Protein 5AOZ (pdb70)

Organism: Ruminococcus flavefaciens (NCBI:txid1265)

Sequence (138 aa):
PVANNADVVFDFQNYTAKAGDEVTVDVLVDSKNNKPISADVKFKKVDSPLTIEEIDKESLAFNNTTTVTNAILGANFKSLDDKGEPLVPKKDGAAVFTLYVNVPANTPDGTYYVGFNGKNEVHKSSNDGSQQFTVASSKNGAITVGT

Structure (mmCIF, N/CA/C/O backbone):
data_5AOZ
#
_entry.id   5AOZ
#
_cell.length_a   60.427
_cell.length_b   60.427
_cell.length_c   86.509
_cell.angle_alpha   90.00
_cell.angle_beta   90.00
_cell.angle_gamma   90.00
#
_symmetry.space_group_name_H-M   'P 41 21 2'
#
loop_
_entity.id
_entity.type
_entity.pdbx_description
1 polymer 'PUTATIVE CELLULOSOMAL SCAFFOLDIN PROTEIN'
2 non-polymer GLYCEROL
3 water water
#
loop_
_atom_site.group_PDB
_atom_site.id
_atom_site.type_symbol
_atom_site.label_atom_id
_atom_site.label_alt_id
_atom_site.label_comp_id
_atom_site.label_asym_id
_atom_site.label_entity_id
_atom_site.label_seq_id
_atom_site.pdbx_PDB_ins_code
_atom_site.Cartn_x
_atom_site.Cartn_y
_atom_site.Cartn_z
_atom_site.occupancy
_atom_site.B_iso_or_equiv
_atom_site.auth_seq_id
_atom_site.auth_comp_id
_atom_site.auth_asym_id
_atom_site.auth_atom_id
_atom_site.pdbx_PDB_model_num
ATOM 1 N N . PRO A 1 24 ? 27.409 35.149 38.009 1.00 15.84 399 PRO A N 1
ATOM 2 C CA . PRO A 1 24 ? 27.485 35.330 39.461 1.00 15.80 399 PRO A CA 1
ATOM 3 C C . PRO A 1 24 ? 28.092 34.129 40.119 1.00 14.31 399 PRO A C 1
ATOM 4 O O . PRO A 1 24 ? 28.321 33.102 39.461 1.00 15.47 399 PRO A O 1
ATOM 8 N N . VAL A 1 25 ? 28.354 34.227 41.425 1.00 16.32 400 VAL A N 1
ATOM 9 C CA . VAL A 1 25 ? 29.054 33.125 42.117 1.00 17.85 400 VAL A CA 1
ATOM 10 C C . VAL A 1 25 ? 28.249 32.688 43.332 1.00 14.15 400 VAL A C 1
ATOM 11 O O . VAL A 1 25 ? 27.580 33.484 44.007 1.00 14.81 400 VAL A O 1
ATOM 15 N N . ALA A 1 26 ? 28.373 31.405 43.587 1.00 14.46 401 ALA A N 1
ATOM 16 C CA . ALA A 1 26 ? 27.926 30.774 44.811 1.00 13.66 401 ALA A CA 1
ATOM 17 C C . ALA A 1 26 ? 29.132 30.241 45.574 1.00 14.25 401 ALA A C 1
ATOM 18 O O . ALA A 1 26 ? 29.874 29.410 45.054 1.00 17.60 401 ALA A O 1
ATOM 20 N N . ASN A 1 27 ? 29.317 30.694 46.795 1.00 15.24 402 ASN A N 1
ATOM 21 C CA A ASN A 1 27 ? 30.327 30.165 47.657 0.70 15.02 402 ASN A CA 1
ATOM 22 C CA B ASN A 1 27 ? 30.338 30.103 47.637 0.30 16.06 402 ASN A CA 1
ATOM 23 C C . ASN A 1 27 ? 29.753 28.979 48.448 1.00 13.75 402 ASN A C 1
ATOM 24 O O . ASN A 1 27 ? 28.590 29.015 48.879 1.00 16.83 402 ASN A O 1
ATOM 33 N N . ALA A 1 28 ? 30.594 27.967 48.679 1.00 12.85 403 ALA A N 1
ATOM 34 C CA . ALA A 1 28 ? 30.223 26.844 49.524 1.00 11.65 403 ALA A CA 1
ATOM 35 C C . ALA A 1 28 ? 31.527 26.239 50.067 1.00 11.54 403 ALA A C 1
ATOM 36 O O . ALA A 1 28 ? 32.609 26.402 49.499 1.00 13.31 403 ALA A O 1
ATOM 38 N N . ASP A 1 29 ? 31.387 25.402 51.094 1.00 11.45 404 ASP A N 1
ATOM 39 C CA . ASP A 1 29 ? 32.543 24.701 51.649 1.00 12.04 404 ASP A CA 1
ATOM 40 C C . ASP A 1 29 ? 33.144 23.722 50.662 1.00 11.03 404 ASP A C 1
ATOM 41 O O . ASP A 1 29 ? 34.376 23.497 50.654 1.00 11.97 404 ASP A O 1
ATOM 46 N N . VAL A 1 30 ? 32.302 23.079 49.847 1.00 10.36 405 VAL A N 1
ATOM 47 C CA . VAL A 1 30 ? 32.691 22.041 48.894 1.00 10.20 405 VAL A CA 1
ATOM 48 C C . VAL A 1 30 ? 32.006 22.359 47.564 1.00 9.79 405 VAL A C 1
ATOM 49 O O . VAL A 1 30 ? 30.788 22.586 47.540 1.00 10.97 405 VAL A O 1
ATOM 53 N N . VAL A 1 31 ? 32.785 22.400 46.482 1.00 9.24 406 VAL A N 1
ATOM 54 C CA . VAL A 1 31 ? 32.218 22.633 45.159 1.00 9.07 406 VAL A CA 1
ATOM 55 C C . VAL A 1 31 ? 32.590 21.462 44.255 1.00 8.89 406 VAL A C 1
ATOM 56 O O . VAL A 1 31 ? 33.776 21.117 44.087 1.00 9.80 406 VAL A O 1
ATOM 60 N N . PHE A 1 32 ? 31.563 20.881 43.628 1.00 8.65 407 PHE A N 1
ATOM 61 C CA . PHE A 1 32 ? 31.747 19.848 42.626 1.00 8.42 407 PHE A CA 1
ATOM 62 C C . PHE A 1 32 ? 31.813 20.491 41.244 1.00 8.99 407 PHE A C 1
ATOM 63 O O . PHE A 1 32 ? 31.005 21.372 40.913 1.00 10.65 407 PHE A O 1
ATOM 71 N N . ASP A 1 33 ? 32.727 19.960 40.417 1.00 8.88 408 ASP A N 1
ATOM 72 C CA . ASP A 1 33 ? 32.876 20.367 39.028 1.00 9.06 408 ASP A CA 1
ATOM 73 C C . ASP A 1 33 ? 32.534 19.208 38.147 1.00 8.71 408 ASP A C 1
ATOM 74 O O . ASP A 1 33 ? 33.282 18.241 38.047 1.00 9.23 408 ASP A O 1
ATOM 79 N N . PHE A 1 34 ? 31.343 19.251 37.509 1.00 8.59 409 PHE A N 1
ATOM 80 C CA . PHE A 1 34 ? 30.949 18.176 36.603 1.00 8.83 409 PHE A CA 1
ATOM 81 C C . PHE A 1 34 ? 31.717 18.187 35.283 1.00 9.24 409 PHE A C 1
ATOM 82 O O . PHE A 1 34 ? 31.689 17.194 34.573 1.00 10.28 409 PHE A O 1
ATOM 90 N N . GLN A 1 35 ? 32.393 19.304 34.965 1.00 9.17 410 GLN A N 1
ATOM 91 C CA . GLN A 1 35 ? 33.108 19.537 33.722 1.00 9.25 410 GLN A CA 1
ATOM 92 C C . GLN A 1 35 ? 32.140 19.620 32.538 1.00 8.74 410 GLN A C 1
ATOM 93 O O . GLN A 1 35 ? 30.928 19.470 32.713 1.00 10.37 410 GLN A O 1
ATOM 99 N N . ASN A 1 36 ? 32.701 19.876 31.362 1.00 9.64 411 ASN A N 1
ATOM 100 C CA . ASN A 1 36 ? 31.880 20.023 30.148 1.00 9.41 411 ASN A CA 1
ATOM 101 C C . ASN A 1 36 ? 32.409 19.018 29.106 1.00 9.50 411 ASN A C 1
ATOM 102 O O . ASN A 1 36 ? 33.579 18.663 29.096 1.00 11.19 411 ASN A O 1
ATOM 107 N N . TYR A 1 37 ? 31.520 18.589 28.212 1.00 9.24 412 TYR A N 1
ATOM 108 C CA . TYR A 1 37 ? 31.776 17.474 27.282 1.00 9.21 412 TYR A CA 1
ATOM 109 C C . TYR A 1 37 ? 31.147 17.747 25.919 1.00 9.05 412 TYR A C 1
ATOM 110 O O . TYR A 1 37 ? 30.196 18.529 25.816 1.00 10.15 412 TYR A O 1
ATOM 119 N N . THR A 1 38 ? 31.615 17.008 24.907 1.00 9.47 413 THR A N 1
ATOM 120 C CA . THR A 1 38 ? 30.999 16.978 23.622 1.00 10.09 413 THR A CA 1
ATOM 121 C C . THR A 1 38 ? 30.634 15.557 23.224 1.00 9.31 413 THR A C 1
ATOM 122 O O . THR A 1 38 ? 31.206 14.558 23.701 1.00 10.21 413 THR A O 1
ATOM 126 N N . ALA A 1 39 ? 29.666 15.472 22.317 1.00 9.14 414 ALA A N 1
ATOM 127 C CA . ALA A 1 39 ? 29.124 14.194 21.840 1.00 9.45 414 ALA A CA 1
ATOM 128 C C . ALA A 1 39 ? 28.436 14.407 20.501 1.00 9.71 414 ALA A C 1
ATOM 129 O O . ALA A 1 39 ? 27.933 15.489 20.208 1.00 11.38 414 ALA A O 1
ATOM 131 N N . LYS A 1 40 ? 28.423 13.337 19.725 1.00 10.33 415 LYS A N 1
ATOM 132 C CA . LYS A 1 40 ? 27.476 13.212 18.616 1.00 11.15 415 LYS A CA 1
ATOM 133 C C . LYS A 1 40 ? 26.340 12.297 19.071 1.00 10.34 415 LYS A C 1
ATOM 134 O O . LYS A 1 40 ? 26.527 11.432 19.953 1.00 11.46 415 LYS A O 1
ATOM 140 N N . ALA A 1 41 ? 25.172 12.418 18.458 1.00 10.99 416 ALA A N 1
ATOM 141 C CA . ALA A 1 41 ? 24.101 11.475 18.726 1.00 11.55 416 ALA A CA 1
ATOM 142 C C . ALA A 1 41 ? 24.597 10.055 18.528 1.00 10.33 416 ALA A C 1
ATOM 143 O O . ALA A 1 41 ? 25.287 9.754 17.555 1.00 11.34 416 ALA A O 1
ATOM 145 N N . GLY A 1 42 ? 24.272 9.181 19.474 1.00 10.62 417 GLY A N 1
ATOM 146 C CA . GLY A 1 42 ? 24.726 7.818 19.492 1.00 11.11 417 GLY A CA 1
ATOM 147 C C . GLY A 1 42 ? 25.925 7.533 20.380 1.00 11.42 417 GLY A C 1
ATOM 148 O O . GLY A 1 42 ? 26.230 6.364 20.610 1.00 14.07 417 GLY A O 1
ATOM 149 N N . ASP A 1 43 ? 26.586 8.558 20.861 1.00 10.03 418 ASP A N 1
ATOM 150 C CA . ASP A 1 43 ? 27.802 8.390 21.689 1.00 9.40 418 ASP A CA 1
ATOM 151 C C . ASP A 1 43 ? 27.489 8.042 23.135 1.00 9.26 418 ASP A C 1
ATOM 152 O O . ASP A 1 43 ? 26.417 8.291 23.679 1.00 11.25 418 ASP A O 1
ATOM 157 N N . GLU A 1 44 ? 28.551 7.518 23.786 1.00 8.68 419 GLU A N 1
ATOM 158 C CA . GLU A 1 44 ? 28.665 7.504 25.233 1.00 8.85 419 GLU A CA 1
ATOM 159 C C . GLU A 1 44 ? 29.510 8.708 25.658 1.00 8.57 419 GLU A C 1
ATOM 160 O O . GLU A 1 44 ? 30.419 9.144 24.926 1.00 9.50 419 GLU A O 1
ATOM 166 N N . VAL A 1 45 ? 29.238 9.230 26.859 1.00 8.14 420 VAL A N 1
ATOM 167 C CA . VAL A 1 45 ? 30.006 10.312 27.456 1.00 8.60 420 VAL A CA 1
ATOM 168 C C . VAL A 1 45 ? 30.365 9.891 28.875 1.00 8.32 420 VAL A C 1
ATOM 169 O O . VAL A 1 45 ? 29.495 9.596 29.690 1.00 8.83 420 VAL A O 1
ATOM 173 N N . THR A 1 46 ? 31.674 9.889 29.180 1.00 8.07 421 THR A N 1
ATOM 174 C CA . THR A 1 46 ? 32.140 9.603 30.502 1.00 8.40 421 THR A CA 1
ATOM 175 C C . THR A 1 46 ? 32.302 10.896 31.281 1.00 8.78 421 THR A C 1
ATOM 176 O O . THR A 1 46 ? 33.126 11.737 30.945 1.00 10.22 421 THR A O 1
ATOM 180 N N . VAL A 1 47 ? 31.459 11.066 32.310 1.00 8.33 422 VAL A N 1
ATOM 181 C CA . VAL A 1 47 ? 31.471 12.263 33.143 1.00 8.29 422 VAL A CA 1
ATOM 182 C C . VAL A 1 47 ? 32.346 12.006 34.358 1.00 8.85 422 VAL A C 1
ATOM 183 O O . VAL A 1 47 ? 32.073 11.096 35.134 1.00 10.02 422 VAL A O 1
ATOM 187 N N . ASP A 1 48 ? 33.406 12.803 34.497 1.00 8.91 423 ASP A N 1
ATOM 188 C CA . ASP A 1 48 ? 34.311 12.724 35.640 1.00 9.34 423 ASP A CA 1
ATOM 189 C C . ASP A 1 48 ? 34.038 13.913 36.525 1.00 9.10 423 ASP A C 1
ATOM 190 O O . ASP A 1 48 ? 34.293 15.059 36.141 1.00 10.77 423 ASP A O 1
ATOM 195 N N . VAL A 1 49 ? 33.431 13.652 37.685 1.00 9.02 424 VAL A N 1
ATOM 196 C CA . VAL A 1 49 ? 33.071 14.726 38.611 1.00 9.15 424 VAL A CA 1
ATOM 197 C C . VAL A 1 49 ? 34.274 14.985 39.495 1.00 9.35 424 VAL A C 1
ATOM 198 O O . VAL A 1 49 ? 34.777 14.042 40.135 1.00 11.73 424 VAL A O 1
ATOM 202 N N . LEU A 1 50 ? 34.733 16.223 39.518 1.00 9.04 425 LEU A N 1
ATOM 203 C CA . LEU A 1 50 ? 35.841 16.662 40.378 1.00 9.34 425 LEU A CA 1
ATOM 204 C C . LEU A 1 50 ? 35.297 17.323 41.619 1.00 9.15 425 LEU A C 1
ATOM 205 O O . LEU A 1 50 ? 34.148 17.780 41.629 1.00 9.74 425 LEU A O 1
ATOM 210 N N . VAL A 1 51 ? 36.128 17.420 42.666 1.00 9.90 426 VAL A N 1
ATOM 211 C CA . VAL A 1 51 ? 35.667 18.116 43.874 1.00 10.68 426 VAL A CA 1
ATOM 212 C C . VAL A 1 51 ? 36.779 18.999 44.420 1.00 10.10 426 VAL A C 1
ATOM 213 O O . VAL A 1 51 ? 37.970 18.633 44.406 1.00 11.42 426 VAL A O 1
ATOM 217 N N . ASP A 1 52 ? 36.385 20.157 44.931 1.00 10.33 427 ASP A N 1
ATOM 218 C CA . ASP A 1 52 ? 37.270 21.086 45.659 1.00 10.62 427 ASP A CA 1
ATOM 219 C C . ASP A 1 52 ? 36.669 21.280 47.029 1.00 9.79 427 ASP A C 1
ATOM 220 O O . ASP A 1 52 ? 35.583 21.845 47.179 1.00 11.23 427 ASP A O 1
ATOM 225 N N . SER A 1 53 ? 37.392 20.818 48.054 1.00 11.04 428 SER A N 1
ATOM 226 C CA . SER A 1 53 ? 37.046 21.045 49.458 1.00 11.64 428 SER A CA 1
ATOM 227 C C . SER A 1 53 ? 38.002 21.996 50.165 1.00 12.00 428 SER A C 1
ATOM 228 O O . SER A 1 53 ? 38.037 22.034 51.395 1.00 13.83 428 SER A O 1
ATOM 231 N N . LYS A 1 54 ? 38.810 22.716 49.400 1.00 13.20 429 LYS A N 1
ATOM 232 C CA . LYS A 1 54 ? 39.855 23.565 49.966 1.00 15.07 429 LYS A CA 1
ATOM 233 C C . LYS A 1 54 ? 40.730 22.760 50.921 1.00 14.97 429 LYS A C 1
ATOM 234 O O . LYS A 1 54 ? 41.160 23.243 51.963 1.00 16.76 429 LYS A O 1
ATOM 240 N N . ASN A 1 55 ? 41.049 21.535 50.476 1.00 14.19 430 ASN A N 1
ATOM 241 C CA A ASN A 1 55 ? 41.945 20.623 51.200 0.50 15.82 430 ASN A CA 1
ATOM 242 C CA B ASN A 1 55 ? 41.977 20.674 51.193 0.50 15.65 430 ASN A CA 1
ATOM 243 C C . ASN A 1 55 ? 41.428 20.196 52.573 1.00 15.43 430 ASN A C 1
ATOM 244 O O . ASN A 1 55 ? 42.195 19.682 53.398 1.00 19.84 430 ASN A O 1
ATOM 253 N N . LYS A 1 56 ? 40.101 20.321 52.781 1.00 13.93 431 LYS A N 1
ATOM 254 C CA . LYS A 1 56 ? 39.466 19.860 54.014 1.00 14.48 431 LYS A CA 1
ATOM 255 C C . LYS A 1 56 ? 39.076 18.372 53.872 1.00 13.80 431 LYS A C 1
ATOM 256 O O . LYS A 1 56 ? 38.639 17.921 52.807 1.00 13.31 431 LYS A O 1
ATOM 262 N N . PRO A 1 57 ? 39.212 17.587 54.948 1.00 13.74 432 PRO A N 1
ATOM 263 C CA . PRO A 1 57 ? 38.829 16.183 54.909 1.00 13.74 432 PRO A CA 1
ATOM 264 C C . PRO A 1 57 ? 37.311 15.961 54.962 1.00 11.79 432 PRO A C 1
ATOM 265 O O . PRO A 1 57 ? 36.575 16.774 55.494 1.00 13.92 432 PRO A O 1
ATOM 269 N N . ILE A 1 58 ? 36.898 14.867 54.339 1.00 11.90 433 ILE A N 1
ATOM 270 C CA . ILE A 1 58 ? 35.504 14.487 54.165 1.00 11.24 433 ILE A CA 1
ATOM 271 C C . ILE A 1 58 ? 35.324 13.055 54.677 1.00 11.73 433 ILE A C 1
ATOM 272 O O . ILE A 1 58 ? 36.171 12.177 54.413 1.00 12.44 433 ILE A O 1
ATOM 277 N N . SER A 1 59 ? 34.249 12.795 55.435 1.00 11.71 434 SER A N 1
ATOM 278 C CA . SER A 1 59 ? 34.041 11.483 55.998 1.00 12.41 434 SER A CA 1
ATOM 279 C C . SER A 1 59 ? 33.118 10.551 55.218 1.00 12.56 434 SER A C 1
ATOM 280 O O . SER A 1 59 ? 33.191 9.311 55.397 1.00 13.14 434 SER A O 1
ATOM 283 N N . ALA A 1 60 ? 32.261 11.118 54.374 1.00 12.16 435 ALA A N 1
ATOM 284 C CA . ALA A 1 60 ? 31.265 10.326 53.624 1.00 11.39 435 ALA A CA 1
ATOM 285 C C . ALA A 1 60 ? 30.582 11.195 52.612 1.00 10.34 435 ALA A C 1
ATOM 286 O O . ALA A 1 60 ? 30.545 12.426 52.783 1.00 11.45 435 ALA A O 1
ATOM 296 N N . ASP A 1 62 ? 26.785 11.083 50.079 1.00 9.68 437 ASP A N 1
ATOM 297 C CA . ASP A 1 62 ? 25.508 10.383 49.775 1.00 9.85 437 ASP A CA 1
ATOM 298 C C . ASP A 1 62 ? 24.752 11.294 48.825 1.00 9.18 437 ASP A C 1
ATOM 299 O O . ASP A 1 62 ? 24.300 12.373 49.217 1.00 10.33 437 ASP A O 1
ATOM 304 N N . VAL A 1 63 ? 24.653 10.870 47.554 1.00 8.55 438 VAL A N 1
ATOM 305 C CA . VAL A 1 63 ? 24.242 11.768 46.480 1.00 8.17 438 VAL A CA 1
ATOM 306 C C . VAL A 1 63 ? 23.262 11.092 45.528 1.00 7.93 438 VAL A C 1
ATOM 307 O O . VAL A 1 63 ? 23.167 9.837 45.503 1.00 8.72 438 VAL A O 1
ATOM 311 N N . LYS A 1 64 ? 22.595 11.884 44.695 1.00 7.69 439 LYS A N 1
ATOM 312 C CA . LYS A 1 64 ? 21.788 11.406 43.586 1.00 7.61 439 LYS A CA 1
ATOM 313 C C . LYS A 1 64 ? 22.127 12.228 42.354 1.00 7.56 439 LYS A C 1
ATOM 314 O O . LYS A 1 64 ? 22.438 13.428 42.490 1.00 8.58 439 LYS A O 1
ATOM 320 N N . PHE A 1 65 ? 22.021 11.620 41.165 1.00 7.52 440 PHE A N 1
ATOM 321 C CA . PHE A 1 65 ? 22.375 12.266 39.905 1.00 7.21 440 PHE A CA 1
ATOM 322 C C . PHE A 1 65 ? 21.222 12.322 38.937 1.00 7.83 440 PHE A C 1
ATOM 323 O O . PHE A 1 65 ? 20.266 11.530 39.010 1.00 9.08 440 PHE A O 1
ATOM 331 N N . LYS A 1 66 ? 21.329 13.224 37.951 1.00 8.15 441 LYS A N 1
ATOM 332 C CA A LYS A 1 66 ? 20.389 13.284 36.847 0.50 8.80 441 LYS A CA 1
ATOM 333 C CA B LYS A 1 66 ? 20.423 13.280 36.845 0.50 8.89 441 LYS A CA 1
ATOM 334 C C . LYS A 1 66 ? 21.121 13.800 35.609 1.00 8.66 441 LYS A C 1
ATOM 335 O O . LYS A 1 66 ? 22.171 14.448 35.700 1.00 9.81 441 LYS A O 1
ATOM 346 N N . VAL A 1 67 ? 20.529 13.549 34.455 1.00 8.63 442 VAL A N 1
ATOM 347 C CA . VAL A 1 67 ? 20.940 14.190 33.204 1.00 8.92 442 VAL A CA 1
ATOM 348 C C . VAL A 1 67 ? 19.689 14.539 32.420 1.00 9.33 442 VAL A C 1
ATOM 349 O O . VAL A 1 67 ? 18.669 13.856 32.502 1.00 10.76 442 VAL A O 1
ATOM 353 N N . ASP A 1 68 ? 19.753 15.625 31.632 1.00 9.68 443 ASP A N 1
ATOM 354 C CA . ASP A 1 68 ? 18.608 16.046 30.847 1.00 10.09 443 ASP A CA 1
ATOM 355 C C . ASP A 1 68 ? 18.242 15.045 29.759 1.00 9.97 443 ASP A C 1
ATOM 356 O O . ASP A 1 68 ? 19.069 14.557 29.005 1.00 10.86 443 ASP A O 1
ATOM 361 N N . SER A 1 69 ? 16.932 14.811 29.626 1.00 11.07 444 SER A N 1
ATOM 362 C CA . SER A 1 69 ? 16.379 13.960 28.564 1.00 11.56 444 SER A CA 1
ATOM 363 C C . SER A 1 69 ? 16.740 14.513 27.185 1.00 11.21 444 SER A C 1
ATOM 364 O O . SER A 1 69 ? 16.786 15.748 27.002 1.00 12.41 444 SER A O 1
ATOM 367 N N . PRO A 1 70 ? 16.999 13.661 26.181 1.00 10.79 445 PRO A N 1
ATOM 368 C CA . PRO A 1 70 ? 16.795 12.191 26.191 1.00 11.06 445 PRO A CA 1
ATOM 369 C C . PRO A 1 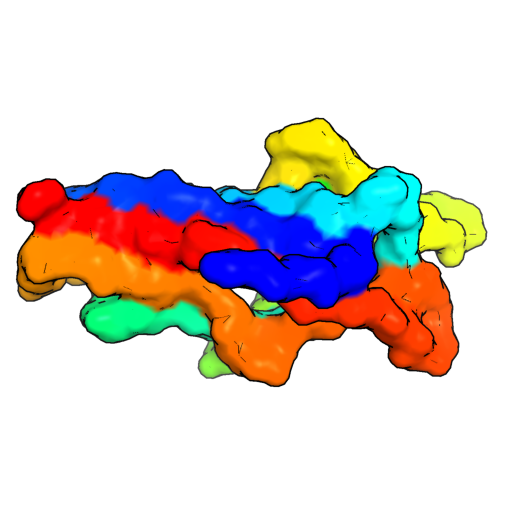70 ? 18.021 11.409 26.613 1.00 9.87 445 PRO A C 1
ATOM 370 O O . PRO A 1 70 ? 18.054 10.189 26.480 1.00 10.53 445 PRO A O 1
ATOM 374 N N . LEU A 1 71 ? 19.069 12.079 27.084 1.00 9.55 446 LEU A N 1
ATOM 375 C CA . LEU A 1 71 ? 20.253 11.385 27.601 1.00 9.29 446 LEU A CA 1
ATOM 376 C C . LEU A 1 71 ? 19.859 10.610 28.854 1.00 9.18 446 LEU A C 1
ATOM 377 O O . LEU A 1 71 ? 18.882 10.975 29.527 1.00 10.51 446 LEU A O 1
ATOM 382 N N . THR A 1 72 ? 20.615 9.561 29.176 1.00 8.93 447 THR A N 1
ATOM 383 C CA . THR A 1 72 ? 20.425 8.825 30.425 1.00 9.23 447 THR A CA 1
ATOM 384 C C . THR A 1 72 ? 21.767 8.461 31.023 1.00 8.63 447 THR A C 1
ATOM 385 O O . THR A 1 72 ? 22.756 8.316 30.328 1.00 9.73 447 THR A O 1
ATOM 389 N N . ILE A 1 73 ? 21.775 8.329 32.353 1.00 8.68 448 ILE A N 1
ATOM 390 C CA . ILE A 1 73 ? 22.925 7.770 33.043 1.00 8.53 448 ILE A CA 1
ATOM 391 C C . ILE A 1 73 ? 22.753 6.261 33.055 1.00 8.91 448 ILE A C 1
ATOM 392 O O . ILE A 1 73 ? 21.844 5.736 33.698 1.00 11.03 448 ILE A O 1
ATOM 397 N N . GLU A 1 74 ? 23.595 5.567 32.307 1.00 9.16 449 GLU A N 1
ATOM 398 C CA . GLU A 1 74 ? 23.459 4.117 32.157 1.00 10.49 449 GLU A CA 1
ATOM 399 C C . GLU A 1 74 ? 24.188 3.346 33.236 1.00 9.98 449 GLU A C 1
ATOM 400 O O . GLU A 1 74 ? 23.850 2.182 33.484 1.00 11.94 449 GLU A O 1
ATOM 406 N N . GLU A 1 75 ? 25.198 3.936 33.865 1.00 9.86 450 GLU A N 1
ATOM 407 C CA . GLU A 1 75 ? 25.996 3.267 34.911 1.00 10.19 450 GLU A CA 1
ATOM 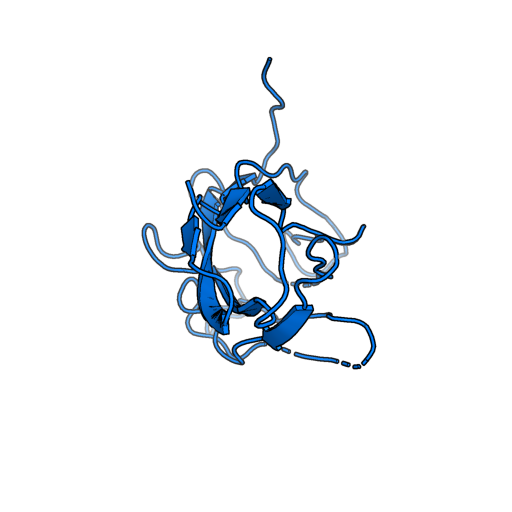408 C C . GLU A 1 75 ? 26.672 4.315 35.734 1.00 9.00 450 GLU A C 1
ATOM 409 O O . GLU A 1 75 ? 27.097 5.348 35.213 1.00 9.65 450 GLU A O 1
ATOM 415 N N . ILE A 1 76 ? 26.800 4.048 37.034 1.00 9.87 451 ILE A N 1
ATOM 416 C CA . ILE A 1 76 ? 27.624 4.852 37.966 1.00 9.84 451 ILE A CA 1
ATOM 417 C C . ILE A 1 76 ? 28.846 3.986 38.313 1.00 9.73 451 ILE A C 1
ATOM 418 O O . ILE A 1 76 ? 28.690 2.833 38.738 1.00 11.23 451 ILE A O 1
ATOM 423 N N . ASP A 1 77 ? 30.050 4.511 38.116 1.00 9.98 452 ASP A N 1
ATOM 424 C CA . ASP A 1 77 ? 31.222 3.730 38.456 1.00 10.36 452 ASP A CA 1
ATOM 425 C C . ASP A 1 77 ? 31.251 3.380 39.957 1.00 9.86 452 ASP A C 1
ATOM 426 O O . ASP A 1 77 ? 30.902 4.212 40.791 1.00 10.20 452 ASP A O 1
ATOM 431 N N . LYS A 1 78 ? 31.697 2.153 40.247 1.00 10.71 453 LYS A N 1
ATOM 432 C CA . LYS A 1 78 ? 31.730 1.679 41.619 1.00 10.80 453 LYS A CA 1
ATOM 433 C C . LYS A 1 78 ? 33.049 1.973 42.348 1.00 11.26 453 LYS A C 1
ATOM 434 O O . LYS A 1 78 ? 33.279 1.441 43.425 1.00 12.07 453 LYS A O 1
ATOM 440 N N . GLU A 1 79 ? 33.848 2.887 41.827 1.00 12.47 454 GLU A N 1
ATOM 441 C CA . GLU A 1 79 ? 35.089 3.350 42.464 1.00 13.12 454 GLU A CA 1
ATOM 442 C C . GLU A 1 79 ? 35.069 4.883 42.514 1.00 11.29 454 GLU A C 1
ATOM 443 O O . GLU A 1 79 ? 34.620 5.543 41.575 1.00 12.30 454 GLU A O 1
ATOM 449 N N . SER A 1 80 ? 35.599 5.414 43.615 1.00 10.19 455 SER A N 1
ATOM 450 C CA . SER A 1 80 ? 35.892 6.856 43.756 1.00 10.20 455 SER A CA 1
ATOM 451 C C . SER A 1 80 ? 37.395 7.003 43.782 1.00 10.75 455 SER A C 1
ATOM 452 O O . SER A 1 80 ? 38.019 6.694 44.792 1.00 13.02 455 SER A O 1
ATOM 455 N N . LEU A 1 81 ? 37.975 7.481 42.701 1.00 10.90 456 LEU A N 1
ATOM 456 C CA . LEU A 1 81 ? 39.430 7.644 42.649 1.00 12.13 456 LEU A CA 1
ATOM 457 C C . LEU A 1 81 ? 39.935 8.705 43.604 1.00 11.46 456 LEU A C 1
ATOM 458 O O . LEU A 1 81 ? 41.031 8.594 44.127 1.00 13.90 456 LEU A O 1
ATOM 463 N N . ALA A 1 82 ? 39.131 9.728 43.879 1.00 10.36 457 ALA A N 1
ATOM 464 C CA . ALA A 1 82 ? 39.568 10.764 44.799 1.00 10.30 457 ALA A CA 1
ATOM 465 C C . ALA A 1 82 ? 39.779 10.250 46.205 1.00 10.59 457 ALA A C 1
ATOM 466 O O . ALA A 1 82 ? 40.550 10.850 46.952 1.00 11.35 457 ALA A O 1
ATOM 468 N N . PHE A 1 83 ? 39.099 9.155 46.555 1.00 11.23 458 PHE A N 1
ATOM 469 C CA . PHE A 1 83 ? 39.167 8.594 47.898 1.00 12.01 458 PHE A CA 1
ATOM 470 C C . PHE A 1 83 ? 39.720 7.153 47.929 1.00 12.71 458 PHE A C 1
ATOM 471 O O . PHE A 1 83 ? 39.813 6.585 49.035 1.00 15.05 458 PHE A O 1
ATOM 479 N N . ASN A 1 84 ? 40.041 6.580 46.770 1.00 12.50 459 ASN A N 1
ATOM 480 C CA A ASN A 1 84 ? 40.397 5.143 46.660 0.70 14.33 459 ASN A CA 1
ATOM 481 C CA B ASN A 1 84 ? 40.439 5.169 46.669 0.30 14.40 459 ASN A CA 1
ATOM 482 C C . ASN A 1 84 ? 39.467 4.291 47.470 1.00 13.14 459 ASN A C 1
ATOM 483 O O . ASN A 1 84 ? 39.890 3.456 48.289 1.00 16.28 459 ASN A O 1
ATOM 492 N N . THR A 1 85 ? 38.177 4.468 47.223 1.00 13.39 460 THR A N 1
ATOM 493 C CA A THR A 1 85 ? 37.169 3.688 47.951 0.50 14.15 460 THR A CA 1
ATOM 494 C CA B THR A 1 85 ? 37.127 3.768 47.958 0.50 13.89 460 THR A CA 1
ATOM 495 C C . THR A 1 85 ? 36.067 3.205 47.020 1.00 13.42 460 THR A C 1
ATOM 496 O O . THR A 1 85 ? 35.759 3.811 45.979 1.00 14.10 460 THR A O 1
ATOM 503 N N . THR A 1 86 ? 35.459 2.113 47.429 1.00 13.08 461 THR A N 1
ATOM 504 C CA . THR A 1 86 ? 34.321 1.568 46.714 1.00 13.24 461 THR A CA 1
ATOM 505 C C . THR A 1 86 ? 33.095 2.454 46.897 1.00 11.51 461 THR A C 1
ATOM 506 O O . THR A 1 86 ? 32.813 2.924 47.993 1.00 14.01 461 THR A O 1
ATOM 510 N N . VAL A 1 87 ? 32.334 2.617 45.824 1.00 10.37 462 VAL A N 1
ATOM 511 C CA . VAL A 1 87 ? 31.099 3.396 45.828 1.00 9.92 462 VAL A CA 1
ATOM 512 C C . VAL A 1 87 ? 29.932 2.428 45.712 1.00 9.56 462 VAL A C 1
ATOM 513 O O . VAL A 1 87 ? 29.899 1.593 44.788 1.00 10.70 462 VAL A O 1
ATOM 525 N N . THR A 1 89 ? 26.102 1.834 44.782 1.00 8.33 464 THR A N 1
ATOM 526 C CA . THR A 1 89 ? 25.273 2.472 43.768 1.00 8.69 464 THR A CA 1
ATOM 527 C C . THR A 1 89 ? 23.886 1.847 43.690 1.00 8.14 464 THR A C 1
ATOM 528 O O . THR A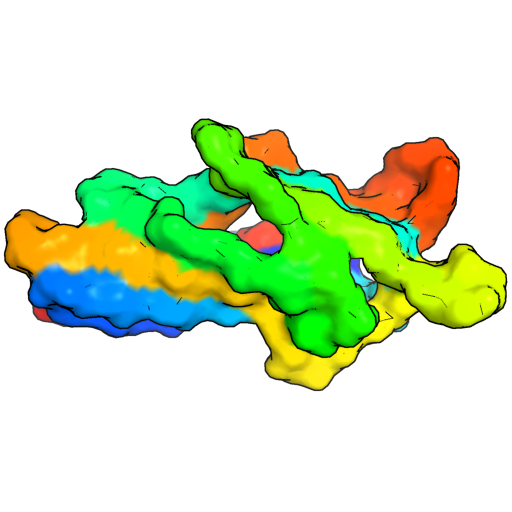 1 89 ? 23.695 0.649 43.921 1.00 8.87 464 THR A O 1
ATOM 532 N N . ASN A 1 90 ? 22.928 2.669 43.234 1.00 8.28 465 ASN A N 1
ATOM 533 C CA . ASN A 1 90 ? 21.553 2.226 43.023 1.00 8.75 465 ASN A CA 1
ATOM 534 C C . ASN A 1 90 ? 21.035 2.873 41.739 1.00 8.58 465 ASN A C 1
ATOM 535 O O . ASN A 1 90 ? 20.859 4.089 41.673 1.00 8.92 465 ASN A O 1
ATOM 548 N N . ALA A 1 92 ? 18.114 2.306 40.305 1.00 9.19 467 ALA A N 1
ATOM 549 C CA . ALA A 1 92 ? 16.694 2.695 40.353 1.00 9.75 467 ALA A CA 1
ATOM 550 C C . ALA A 1 92 ? 16.506 4.161 40.681 1.00 10.26 467 ALA A C 1
ATOM 551 O O . ALA A 1 92 ? 15.619 4.809 40.111 1.00 13.04 467 ALA A O 1
ATOM 553 N N . ILE A 1 93 ? 17.313 4.690 41.597 1.00 9.66 468 ILE A N 1
ATOM 554 C CA . ILE A 1 93 ? 17.204 6.082 42.036 1.00 10.26 468 ILE A CA 1
ATOM 555 C C . ILE A 1 93 ? 18.397 6.942 41.583 1.00 9.87 468 ILE A C 1
ATOM 556 O O . ILE A 1 93 ? 18.431 8.109 41.898 1.00 11.49 468 ILE A O 1
ATOM 561 N N . LEU A 1 94 ? 19.342 6.353 40.837 1.00 9.25 469 LEU A N 1
ATOM 562 C CA . LEU A 1 94 ? 20.578 7.024 40.395 1.00 9.05 469 LEU A CA 1
ATOM 563 C C . LEU A 1 94 ? 21.310 7.641 41.592 1.00 9.00 469 LEU A C 1
ATOM 564 O O . LEU A 1 94 ? 21.695 8.813 41.613 1.00 10.71 469 LEU A O 1
ATOM 569 N N . GLY A 1 95 ? 21.510 6.808 42.610 1.00 8.88 470 GLY A N 1
ATOM 570 C CA . GLY A 1 95 ? 22.136 7.197 43.845 1.00 9.59 470 GLY A CA 1
ATOM 571 C C . GLY A 1 95 ? 23.482 6.545 44.020 1.00 8.44 470 GLY A C 1
ATOM 572 O O . GLY A 1 95 ? 23.743 5.438 43.536 1.00 9.59 470 GLY A O 1
ATOM 573 N N . ALA A 1 96 ? 24.341 7.230 44.783 1.00 8.85 471 ALA A N 1
ATOM 574 C CA . ALA A 1 96 ? 25.660 6.689 45.164 1.00 9.39 471 ALA A CA 1
ATOM 575 C C . ALA A 1 96 ? 26.016 7.122 46.554 1.00 9.22 471 ALA A C 1
ATOM 576 O O . ALA A 1 96 ? 25.697 8.257 46.967 1.00 10.27 471 ALA A O 1
ATOM 578 N N . ASN A 1 97 ? 26.727 6.265 47.287 1.00 9.07 472 ASN A N 1
ATOM 579 C CA . ASN A 1 97 ? 27.172 6.633 48.644 1.00 9.64 472 ASN A CA 1
ATOM 580 C C . ASN A 1 97 ? 28.432 5.877 48.968 1.00 9.79 472 ASN A C 1
ATOM 581 O O . ASN A 1 97 ? 28.695 4.777 48.467 1.00 11.09 472 ASN A O 1
ATOM 586 N N . PHE A 1 98 ? 29.228 6.466 49.873 1.00 10.12 473 PHE A N 1
ATOM 587 C CA . PHE A 1 98 ? 30.440 5.806 50.400 1.00 11.75 473 PHE A CA 1
ATOM 588 C C . PHE A 1 98 ? 30.875 6.504 51.669 1.00 11.50 473 PHE A C 1
ATOM 589 O O . PHE A 1 98 ? 30.514 7.633 51.928 1.00 11.72 473 PHE A O 1
ATOM 597 N N . LYS A 1 99 ? 31.678 5.785 52.427 1.00 14.98 474 LYS A N 1
ATOM 598 C CA . LYS A 1 99 ? 32.456 6.327 53.573 1.00 14.65 474 LYS A CA 1
ATOM 599 C C . LYS A 1 99 ? 33.889 6.490 53.102 1.00 14.35 474 LYS A C 1
ATOM 600 O O . LYS A 1 99 ? 34.381 5.667 52.333 1.00 17.72 474 LYS A O 1
ATOM 606 N N . SER A 1 100 ? 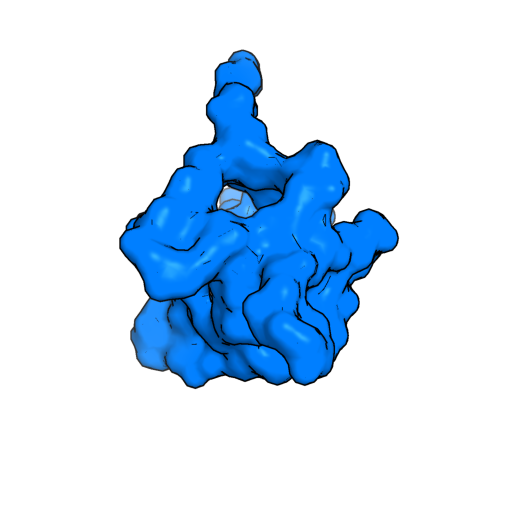34.541 7.537 53.564 1.00 14.45 475 SER A N 1
ATOM 607 C CA . SER A 1 100 ? 35.895 7.879 53.123 1.00 15.01 475 SER A CA 1
ATOM 608 C C . SER A 1 100 ? 36.806 8.124 54.347 1.00 14.72 475 SER A C 1
ATOM 609 O O . SER A 1 100 ? 37.141 9.253 54.648 1.00 15.83 475 SER A O 1
ATOM 612 N N . LEU A 1 101 ? 37.128 7.009 55.028 1.00 18.51 476 LEU A N 1
ATOM 613 C CA . LEU A 1 101 ? 37.975 7.024 56.229 1.00 18.16 476 LEU A CA 1
ATOM 614 C C . LEU A 1 101 ? 39.306 6.331 55.994 1.00 20.37 476 LEU A C 1
ATOM 615 O O . LEU A 1 101 ? 39.389 5.394 55.243 1.00 23.36 476 LEU A O 1
ATOM 620 N N . ASP A 1 102 ? 40.342 6.819 56.652 1.00 22.26 477 ASP A N 1
ATOM 621 C CA . ASP A 1 102 ? 41.642 6.114 56.680 1.00 25.92 477 ASP A CA 1
ATOM 622 C C . ASP A 1 102 ? 41.560 4.937 57.651 1.00 30.40 477 ASP A C 1
ATOM 623 O O . ASP A 1 102 ? 40.521 4.717 58.307 1.00 29.10 477 ASP A O 1
ATOM 628 N N . ASP A 1 103 ? 42.639 4.174 57.767 1.00 36.60 478 ASP A N 1
ATOM 629 C CA . ASP A 1 103 ? 42.613 2.974 58.632 1.00 41.30 478 ASP A CA 1
ATOM 630 C C . ASP A 1 103 ? 42.504 3.255 60.148 1.00 42.19 478 ASP A C 1
ATOM 631 O O . ASP A 1 103 ? 42.260 2.320 60.932 1.00 47.63 478 ASP A O 1
ATOM 636 N N . LYS A 1 104 ? 42.715 4.509 60.561 1.00 38.03 479 LYS A N 1
ATOM 637 C CA . LYS A 1 104 ? 42.461 4.937 61.947 1.00 37.88 479 LYS A CA 1
ATOM 638 C C . LYS A 1 104 ? 41.085 5.637 62.120 1.00 37.25 479 LYS A C 1
ATOM 639 O O . LYS A 1 104 ? 40.820 6.242 63.151 1.00 39.83 479 LYS A O 1
ATOM 645 N N . GLY A 1 105 ? 40.227 5.574 61.093 1.00 36.25 480 GLY A N 1
ATOM 646 C CA . GLY A 1 105 ? 38.844 6.029 61.206 1.00 34.28 480 GLY A CA 1
ATOM 647 C C . GLY A 1 105 ? 38.691 7.531 61.038 1.00 30.3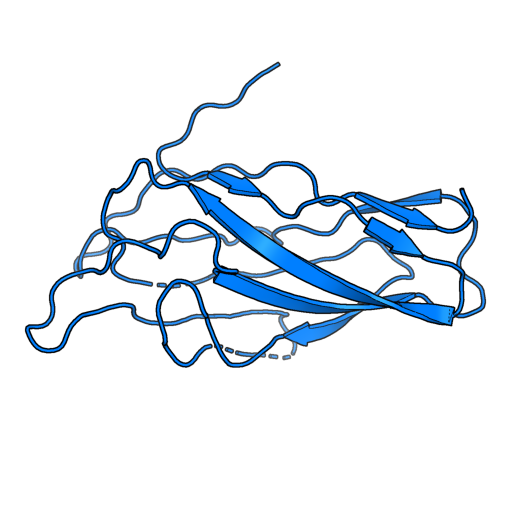3 480 GLY A C 1
ATOM 648 O O . GLY A 1 105 ? 37.640 8.073 61.329 1.00 30.89 480 GLY A O 1
ATOM 649 N N . GLU A 1 106 ? 39.727 8.191 60.526 1.00 27.89 481 GLU A N 1
ATOM 650 C CA . GLU A 1 106 ? 39.700 9.632 60.303 1.00 25.35 481 GLU A CA 1
ATOM 651 C C . GLU A 1 106 ? 39.322 9.979 58.841 1.00 21.71 481 GLU A C 1
ATOM 652 O O . GLU A 1 106 ? 39.708 9.274 57.918 1.00 21.55 481 GLU A O 1
ATOM 658 N N . PRO A 1 107 ? 38.662 11.134 58.652 1.00 18.42 482 PRO A N 1
ATOM 659 C CA . PRO A 1 107 ? 38.256 11.526 57.285 1.00 15.18 482 PRO A CA 1
ATOM 660 C C . PRO A 1 107 ? 39.456 11.776 56.375 1.00 14.93 482 PRO A C 1
ATOM 661 O O . PRO A 1 107 ? 40.523 12.222 56.795 1.00 16.75 482 PRO A O 1
ATOM 665 N N . LEU A 1 108 ? 39.232 11.536 55.081 1.00 13.98 483 LEU A N 1
ATOM 666 C CA . LEU A 1 108 ? 40.220 11.698 54.027 1.00 14.02 483 LEU A CA 1
ATOM 667 C C . LEU A 1 108 ? 40.089 12.988 53.303 1.00 12.59 483 LEU A C 1
ATOM 668 O O . LEU A 1 108 ? 38.994 13.442 52.982 1.00 13.11 483 LEU A O 1
ATOM 673 N N . VAL A 1 109 ? 41.234 13.586 52.934 1.00 14.02 484 VAL A N 1
ATOM 674 C CA . VAL A 1 109 ? 41.247 14.706 52.001 1.00 14.00 484 VAL A CA 1
ATOM 675 C C . VAL A 1 109 ? 41.146 14.147 50.565 1.00 12.94 484 VAL A C 1
ATOM 676 O O . VAL A 1 109 ? 41.961 13.300 50.205 1.00 13.75 484 VAL A O 1
ATOM 680 N N . PRO A 1 110 ? 40.191 14.625 49.747 1.00 12.20 485 PRO A N 1
ATOM 681 C CA . PRO A 1 110 ? 40.127 14.078 48.388 1.00 11.58 485 PRO A CA 1
ATOM 682 C C . PRO A 1 110 ? 41.418 14.397 47.626 1.00 11.66 485 PRO A C 1
ATOM 683 O O . PRO A 1 110 ? 42.010 15.463 47.781 1.00 12.67 485 PRO A O 1
ATOM 687 N N . LYS A 1 111 ? 41.792 13.485 46.758 1.00 11.16 486 LYS A N 1
ATOM 688 C CA A LYS A 1 111 ? 43.026 13.647 45.926 0.70 11.25 486 LYS A CA 1
ATOM 689 C CA B LYS A 1 111 ? 43.013 13.634 45.937 0.30 11.44 486 LYS A CA 1
ATOM 690 C C . LYS A 1 111 ? 42.797 14.672 44.831 1.00 11.49 486 LYS A C 1
ATOM 691 O O . LYS A 1 111 ? 41.981 14.482 43.913 1.00 12.18 486 LYS A O 1
ATOM 702 N N . ASP A 1 112 ? 43.596 15.740 44.903 1.00 11.44 487 ASP A N 1
ATOM 703 C CA . ASP A 1 112 ? 43.566 16.780 43.870 1.00 12.22 487 ASP A CA 1
ATOM 704 C C . ASP A 1 112 ? 43.844 16.151 42.515 1.00 11.97 487 ASP A C 1
ATOM 705 O O . ASP A 1 112 ? 44.814 15.424 42.335 1.00 12.65 487 ASP A O 1
ATOM 710 N N . GLY A 1 113 ? 42.959 16.455 41.566 1.00 12.40 488 GLY A N 1
ATOM 711 C CA . GLY A 1 113 ? 43.052 15.981 40.198 1.00 13.92 488 GLY A CA 1
ATOM 712 C C . GLY A 1 113 ? 42.222 14.780 39.864 1.00 14.37 488 GLY A C 1
ATOM 713 O O . GLY A 1 113 ? 41.990 14.527 38.692 1.00 18.05 488 GLY A O 1
ATOM 714 N N . ALA A 1 114 ? 41.795 14.024 40.867 1.00 11.80 489 ALA A N 1
ATOM 715 C CA . ALA A 1 114 ? 41.148 12.724 40.679 1.00 11.89 489 ALA A CA 1
ATOM 716 C C . ALA A 1 114 ? 39.621 12.851 40.697 1.00 11.24 489 ALA A C 1
ATOM 717 O O . ALA A 1 114 ? 39.054 13.601 41.492 1.00 12.84 489 ALA A O 1
ATOM 719 N N . ALA A 1 115 ? 38.970 12.074 39.866 1.00 10.53 490 ALA A N 1
ATOM 720 C CA . ALA A 1 115 ? 37.505 12.020 39.860 1.00 10.71 490 ALA A CA 1
ATOM 721 C C . ALA A 1 115 ? 36.989 11.497 41.197 1.00 9.72 490 ALA A C 1
ATOM 722 O O . ALA A 1 115 ? 37.435 10.458 41.657 1.00 11.56 490 ALA A O 1
ATOM 724 N N . VAL A 1 116 ? 35.990 12.182 41.771 1.00 9.40 491 VAL A N 1
ATOM 725 C CA . VAL A 1 116 ? 35.279 11.645 42.926 1.00 9.24 491 VAL A CA 1
ATOM 726 C C . VAL A 1 116 ? 34.168 10.678 42.545 1.00 9.12 491 VAL A C 1
ATOM 727 O O . VAL A 1 116 ? 33.904 9.716 43.247 1.00 10.52 491 VAL A O 1
ATOM 731 N N . PHE A 1 117 ? 33.508 10.957 41.406 1.00 9.24 492 PHE A N 1
ATOM 732 C CA . PHE A 1 117 ? 32.517 10.028 40.823 1.00 9.22 492 PHE A CA 1
ATOM 733 C C . PHE A 1 117 ? 32.796 9.982 39.335 1.00 9.22 492 PHE A C 1
ATOM 734 O O . PHE A 1 117 ? 33.208 10.990 38.743 1.00 9.84 492 PHE A O 1
ATOM 742 N N . THR A 1 118 ? 32.444 8.857 38.741 1.00 8.81 493 THR A N 1
ATOM 743 C CA . THR A 1 118 ? 32.436 8.722 37.274 1.00 9.16 493 THR A CA 1
ATOM 744 C C . THR A 1 118 ? 31.076 8.182 36.843 1.00 8.87 493 THR A C 1
ATOM 745 O O . THR A 1 118 ? 30.601 7.193 37.424 1.00 9.78 493 THR A O 1
ATOM 749 N N . LEU A 1 119 ? 30.456 8.857 35.878 1.00 8.71 494 LEU A N 1
ATOM 750 C CA . LEU A 1 119 ? 29.157 8.472 35.346 1.00 8.90 494 LEU A CA 1
ATOM 751 C C . LEU A 1 119 ? 29.312 8.141 33.882 1.00 8.89 494 LEU A C 1
ATOM 752 O O . LEU A 1 119 ? 30.033 8.814 33.166 1.00 11.05 494 LEU A O 1
ATOM 757 N N . TYR A 1 120 ? 28.576 7.116 33.419 1.00 7.90 495 TYR A N 1
ATOM 758 C CA . TYR A 1 120 ? 28.578 6.753 32.007 1.00 8.47 495 TYR A CA 1
ATOM 759 C C . TYR A 1 120 ? 27.222 7.135 31.437 1.00 8.08 495 TYR A C 1
ATOM 760 O O . TYR A 1 120 ? 26.175 6.601 31.894 1.00 9.36 495 TYR A O 1
ATOM 769 N N . VAL A 1 121 ? 27.214 8.076 30.496 1.00 8.17 496 VAL A N 1
ATOM 770 C CA . VAL A 1 121 ? 26.004 8.665 29.949 1.00 8.37 496 VAL A CA 1
ATOM 771 C C . VAL A 1 121 ? 25.778 8.191 28.519 1.00 8.15 496 VAL A C 1
ATOM 772 O O . VAL A 1 121 ? 26.693 8.247 27.690 1.00 9.40 496 VAL A O 1
ATOM 776 N N . ASN A 1 122 ? 24.549 7.760 28.226 1.00 8.42 497 ASN A N 1
ATOM 777 C CA . ASN A 1 122 ? 24.132 7.420 26.883 1.00 8.79 497 ASN A CA 1
ATOM 778 C C . ASN A 1 122 ? 23.488 8.607 26.194 1.00 8.51 497 ASN A C 1
ATOM 779 O O . ASN A 1 122 ? 22.553 9.203 26.751 1.00 9.23 497 ASN A O 1
ATOM 784 N N . VAL A 1 123 ? 23.926 8.869 24.960 1.00 8.97 498 VAL A N 1
ATOM 785 C CA . VAL A 1 123 ? 23.323 9.906 24.103 1.00 9.46 498 VAL A CA 1
ATOM 786 C C . VAL A 1 123 ? 22.619 9.152 22.964 1.00 9.77 498 VAL A C 1
ATOM 787 O O . VAL A 1 123 ? 23.271 8.622 22.045 1.00 10.34 498 VAL A O 1
ATOM 791 N N . PRO A 1 124 ? 21.271 9.079 22.952 1.00 10.23 499 PRO A N 1
ATOM 792 C CA . PRO A 1 124 ? 20.575 8.292 21.909 1.00 11.08 499 PRO A CA 1
ATOM 793 C C . PRO A 1 124 ? 20.909 8.773 20.501 1.00 10.47 499 PRO A C 1
ATOM 794 O O . PRO A 1 124 ? 21.185 9.951 20.262 1.00 11.03 499 PRO A O 1
ATOM 798 N N . ALA A 1 125 ? 20.758 7.850 19.563 1.00 12.00 500 ALA A N 1
ATOM 799 C CA . ALA A 1 125 ? 20.942 8.137 18.136 1.00 13.79 500 ALA A CA 1
ATOM 800 C C . ALA A 1 125 ? 20.106 9.269 17.583 1.00 14.25 500 ALA A C 1
ATOM 801 O O . ALA A 1 125 ? 20.492 9.898 16.641 1.00 16.78 500 ALA A O 1
ATOM 803 N N . ASN A 1 126 ? 18.955 9.495 18.167 1.00 14.32 501 ASN A N 1
ATOM 804 C CA . ASN A 1 126 ? 18.066 10.577 17.702 1.00 14.92 501 ASN A CA 1
ATOM 805 C C . ASN A 1 126 ? 18.119 11.837 18.513 1.00 13.51 501 ASN A C 1
ATOM 806 O O . ASN A 1 126 ? 17.250 12.719 18.388 1.00 16.00 501 ASN A O 1
ATOM 811 N N . THR A 1 127 ? 19.160 11.987 19.327 1.00 11.97 502 THR A N 1
ATOM 812 C CA . THR A 1 127 ? 19.246 13.200 20.151 1.00 11.44 502 THR A CA 1
ATOM 813 C C . THR A 1 127 ? 19.437 14.423 19.267 1.00 11.62 502 THR A C 1
ATOM 814 O O . THR A 1 127 ? 20.401 14.489 18.488 1.00 12.82 502 THR A O 1
ATOM 818 N N . PRO A 1 128 ? 18.597 15.476 19.426 1.00 12.09 503 PRO A N 1
ATOM 819 C CA . PRO A 1 128 ? 18.796 16.728 18.670 1.00 12.90 503 PRO A CA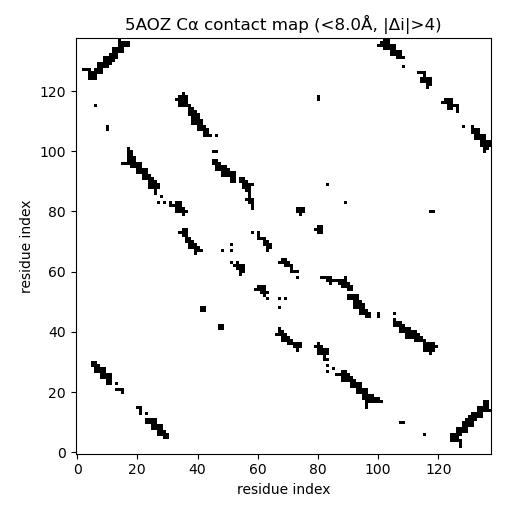 1
ATOM 820 C C . PRO A 1 128 ? 20.054 17.450 19.108 1.00 11.98 503 PRO A C 1
ATOM 821 O O . PRO A 1 128 ? 20.478 17.368 20.282 1.00 12.76 503 PRO A O 1
ATOM 825 N N . ASP A 1 129 ? 20.622 18.222 18.203 1.00 12.66 504 ASP A N 1
ATOM 826 C CA . ASP A 1 129 ? 21.664 19.155 18.620 1.00 12.91 504 ASP A CA 1
ATOM 827 C C . ASP A 1 129 ? 21.167 20.029 19.788 1.00 12.84 504 ASP A C 1
ATOM 828 O O . ASP A 1 129 ? 20.018 20.491 19.787 1.00 15.18 504 ASP A O 1
ATOM 833 N N . GLY A 1 130 ? 22.027 20.249 20.757 1.00 12.62 505 GLY A N 1
ATOM 834 C CA . GLY A 1 130 ? 21.648 21.029 21.905 1.00 13.54 505 GLY A CA 1
ATOM 835 C C . GLY A 1 130 ? 22.631 20.846 23.045 1.00 11.71 505 GLY A C 1
ATOM 836 O O . GLY A 1 130 ? 23.647 20.183 22.916 1.00 12.82 505 GLY A O 1
ATOM 837 N N . THR A 1 131 ? 22.283 21.465 24.173 1.00 12.29 506 THR A N 1
ATOM 838 C CA . THR A 1 131 ? 23.081 21.405 25.396 1.00 12.23 506 THR A CA 1
ATOM 839 C C . THR A 1 131 ? 22.257 20.708 26.455 1.00 11.61 506 THR A C 1
ATOM 840 O O . THR A 1 131 ? 21.126 21.129 26.742 1.00 14.88 506 THR A O 1
ATOM 844 N N . TYR A 1 132 ? 22.790 19.639 27.031 1.00 9.87 507 TYR A N 1
ATOM 845 C CA . TYR A 1 132 ? 22.110 18.800 27.997 1.00 10.25 507 TYR A CA 1
ATOM 846 C C . TYR A 1 132 ? 22.961 18.724 29.256 1.00 9.96 507 TYR A C 1
ATOM 847 O O . TYR A 1 132 ? 24.143 18.373 29.163 1.00 11.49 507 TYR A O 1
ATOM 856 N N . TYR A 1 133 ? 22.370 19.027 30.407 1.00 9.26 508 TYR A N 1
ATOM 857 C CA . TYR A 1 133 ? 23.147 19.107 31.631 1.00 9.36 508 TYR A CA 1
ATOM 858 C C . TYR A 1 133 ? 23.097 17.833 32.462 1.00 9.16 508 TYR A C 1
ATOM 859 O O . TYR A 1 133 ? 22.028 17.245 32.617 1.00 10.50 508 TYR A O 1
ATOM 868 N N . VAL A 1 134 ? 24.243 17.501 33.045 1.00 9.02 509 VAL A N 1
ATOM 869 C CA . VAL A 1 134 ? 24.368 16.468 34.079 1.00 9.15 509 VAL A CA 1
ATOM 870 C C . VAL A 1 134 ? 24.654 17.157 35.405 1.00 8.61 509 VAL A C 1
ATOM 871 O O . VAL A 1 134 ? 25.382 18.157 35.449 1.00 10.01 509 VAL A O 1
ATOM 875 N N . GLY A 1 135 ? 24.080 16.642 36.490 1.00 8.48 510 GLY A N 1
ATOM 876 C CA . GLY A 1 135 ? 24.270 17.254 37.799 1.00 9.02 510 GLY A CA 1
ATOM 877 C C . GLY A 1 135 ? 23.631 16.417 38.866 1.00 8.42 510 GLY A C 1
ATOM 878 O O . GLY A 1 135 ? 23.314 15.243 38.669 1.00 9.16 510 GLY A O 1
ATOM 879 N N . PHE A 1 136 ? 23.499 17.012 40.056 1.00 8.57 511 PHE A N 1
ATOM 880 C CA . PHE A 1 136 ? 22.842 16.370 41.165 1.00 8.78 511 PHE A CA 1
ATOM 881 C C . PHE A 1 136 ? 21.322 16.447 41.053 1.00 9.14 511 PHE A C 1
ATOM 882 O O . PHE A 1 136 ? 20.756 17.407 40.512 1.00 11.39 511 PHE A O 1
ATOM 890 N N . ASN A 1 137 ? 20.659 15.427 41.607 1.00 9.22 512 ASN A N 1
ATOM 891 C CA . ASN A 1 137 ? 19.192 15.342 41.647 1.00 9.14 512 ASN A CA 1
ATOM 892 C C . ASN A 1 137 ? 18.702 15.521 43.083 1.00 9.64 512 ASN A C 1
ATOM 893 O O . ASN A 1 137 ? 18.101 14.611 43.645 1.00 12.12 512 ASN A O 1
ATOM 898 N N . GLY A 1 138 ? 18.997 16.672 43.688 1.00 10.36 513 GLY A N 1
ATOM 899 C CA . GLY A 1 138 ? 18.441 16.999 45.011 1.00 11.48 513 GLY A CA 1
ATOM 900 C C . GLY A 1 138 ? 19.038 16.331 46.237 1.00 14.58 513 GLY A C 1
ATOM 901 O O . GLY A 1 138 ? 18.469 16.416 47.353 1.00 18.70 513 GLY A O 1
ATOM 902 N N . LYS A 1 139 ? 20.088 15.605 46.098 1.00 12.41 514 LYS A N 1
ATOM 903 C CA . LYS A 1 139 ? 20.844 15.073 47.202 1.00 11.55 514 LYS A CA 1
ATOM 904 C C . LYS A 1 139 ? 22.326 15.165 46.820 1.00 10.42 514 LYS A C 1
ATOM 905 O O . LYS A 1 139 ? 22.730 14.622 45.801 1.00 10.12 514 LYS A O 1
ATOM 911 N N . ASN A 1 140 ? 23.095 15.826 47.673 1.00 10.35 515 ASN A N 1
ATOM 912 C CA . ASN A 1 140 ? 24.520 15.982 47.491 1.00 10.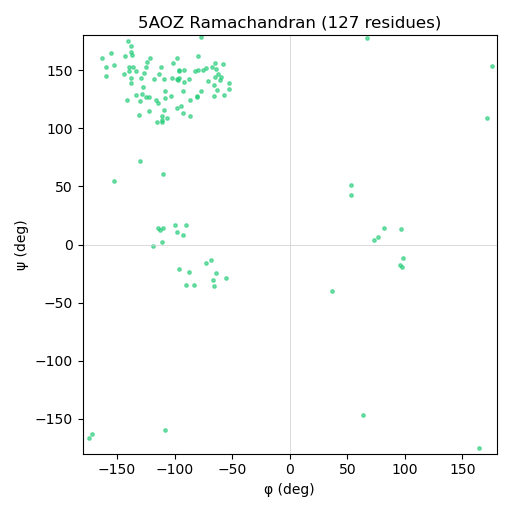92 515 ASN A CA 1
ATOM 913 C C . ASN A 1 140 ? 25.202 16.144 48.825 1.00 11.16 515 ASN A C 1
ATOM 914 O O . ASN A 1 140 ? 25.921 17.095 49.070 1.00 13.33 515 ASN A O 1
ATOM 919 N N . GLU A 1 141 ? 24.946 15.177 49.707 1.00 10.68 516 GLU A N 1
ATOM 920 C CA . GLU A 1 141 ? 25.431 15.292 51.079 1.00 11.22 516 GLU A CA 1
ATOM 921 C C . GLU A 1 141 ? 26.924 14.963 51.159 1.00 11.52 516 GLU A C 1
ATOM 922 O O . GLU A 1 141 ? 27.368 13.903 50.664 1.00 12.89 516 GLU A O 1
ATOM 928 N N . VAL A 1 142 ? 27.649 15.832 51.848 1.00 10.67 517 VAL A N 1
ATOM 929 C CA . VAL A 1 142 ? 29.087 15.684 52.073 1.00 10.84 517 VAL A CA 1
ATOM 930 C C . VAL A 1 142 ? 29.312 15.883 53.564 1.00 11.27 517 VAL A C 1
ATOM 931 O O . VAL A 1 142 ? 29.106 16.979 54.088 1.00 12.81 517 VAL A O 1
ATOM 935 N N . HIS A 1 143 ? 29.695 14.800 54.243 1.00 12.10 518 HIS A N 1
ATOM 936 C CA . HIS A 1 143 ? 29.793 14.812 55.694 1.00 12.97 518 HIS A CA 1
ATOM 937 C C . HIS A 1 143 ? 31.183 15.179 56.151 1.00 12.65 518 HIS A C 1
ATOM 938 O O . HIS A 1 143 ? 32.189 14.885 55.509 1.00 13.24 518 HIS A O 1
ATOM 945 N N . LYS A 1 144 ? 31.222 15.808 57.330 1.00 14.77 519 LYS A N 1
ATOM 946 C CA . LYS A 1 144 ? 32.473 16.199 58.006 1.00 16.29 519 LYS A CA 1
ATOM 947 C C . LYS A 1 144 ? 33.036 15.131 58.956 1.00 17.82 519 LYS A C 1
ATOM 948 O O . LYS A 1 144 ? 34.251 15.023 59.110 1.00 20.73 519 LYS A O 1
ATOM 954 N N . SER A 1 145 ? 32.158 14.383 59.619 1.00 19.58 520 SER A N 1
ATOM 955 C CA A SER A 1 145 ? 32.540 13.492 60.713 0.50 21.20 520 SER A CA 1
ATOM 956 C CA B SER A 1 145 ? 32.535 13.496 60.730 0.50 21.21 520 SER A CA 1
ATOM 957 C C . SER A 1 145 ? 31.577 12.294 60.783 1.00 22.53 520 SER A C 1
ATOM 958 O O . SER A 1 145 ? 31.132 11.815 59.788 1.00 22.26 520 SER A O 1
ATOM 963 N N . ASN A 1 146 ? 31.252 11.793 61.971 1.00 27.34 521 ASN A N 1
ATOM 964 C CA . ASN A 1 146 ? 30.260 10.711 62.085 1.00 30.48 521 ASN A CA 1
ATOM 965 C C . ASN A 1 146 ? 28.966 11.083 62.759 1.00 28.05 521 ASN A C 1
ATOM 966 O O . ASN A 1 146 ? 28.194 10.204 63.087 1.00 39.50 521 ASN A O 1
ATOM 971 N N . ASP A 1 147 ? 28.707 12.347 62.959 1.00 24.21 522 ASP A N 1
ATOM 972 C CA . ASP A 1 147 ? 27.614 12.827 63.791 1.00 26.91 522 ASP A CA 1
ATOM 973 C C . ASP A 1 147 ? 26.523 13.576 63.021 1.00 28.54 522 ASP A C 1
ATOM 974 O O . ASP A 1 147 ? 25.710 14.336 63.621 1.00 34.91 522 ASP A O 1
ATOM 979 N N . GLY A 1 148 ? 26.518 13.465 61.700 1.00 24.66 523 GLY A N 1
ATOM 980 C CA . GLY A 1 148 ? 25.478 14.167 60.925 1.00 25.96 523 GLY A CA 1
ATOM 981 C C . GLY A 1 148 ? 25.911 15.503 60.385 1.00 22.78 523 GLY A C 1
ATOM 982 O O . GLY A 1 148 ? 25.247 16.024 59.482 1.00 27.79 523 GLY A O 1
ATOM 983 N N . SER A 1 149 ? 27.000 16.085 60.921 1.00 19.99 524 SER A N 1
ATOM 984 C CA . SER A 1 149 ? 27.384 17.395 60.450 1.00 18.97 524 SER A CA 1
ATOM 985 C C . SER A 1 149 ? 27.808 17.368 58.977 1.00 17.36 524 SER A C 1
ATOM 986 O O . SER A 1 149 ? 28.417 16.408 58.526 1.00 18.17 524 SER A O 1
ATOM 989 N N . GLN A 1 150 ? 27.459 18.448 58.283 1.00 17.74 525 GLN A N 1
ATOM 990 C CA A GLN A 1 150 ? 27.641 18.496 56.840 0.50 17.18 525 GLN A CA 1
ATOM 991 C CA B GLN A 1 150 ? 27.530 18.515 56.815 0.50 17.27 525 GLN A CA 1
ATOM 992 C C . GLN A 1 150 ? 28.351 19.748 56.419 1.00 14.16 525 GLN A C 1
ATOM 993 O O . GLN A 1 150 ? 28.253 20.818 57.046 1.00 16.05 525 GLN A O 1
ATOM 1004 N N . PHE A 1 151 ? 29.065 19.651 55.310 1.00 12.08 526 PHE A N 1
ATOM 1005 C CA . PHE A 1 151 ? 29.570 20.807 54.599 1.00 11.81 526 PHE A CA 1
ATOM 1006 C C . PHE A 1 151 ? 28.481 21.403 53.701 1.00 11.63 526 PHE A C 1
ATOM 1007 O O . PHE A 1 151 ? 27.634 20.673 53.190 1.00 12.07 526 PHE A O 1
ATOM 1015 N N . THR A 1 152 ? 28.540 22.724 53.492 1.00 11.49 527 THR A N 1
ATOM 1016 C CA . THR A 1 152 ? 27.725 23.296 52.428 1.00 10.67 527 THR A CA 1
ATOM 1017 C C . THR A 1 152 ? 28.340 22.896 51.073 1.00 10.47 527 THR A C 1
ATOM 1018 O O . THR A 1 152 ? 29.570 22.738 50.941 1.00 10.59 527 THR A O 1
ATOM 1022 N N . VAL A 1 153 ? 27.467 22.817 50.062 1.00 9.32 528 VAL A N 1
ATOM 1023 C CA . VAL A 1 153 ? 27.840 22.259 48.767 1.00 9.31 528 VAL A CA 1
ATOM 1024 C C . VAL A 1 153 ? 27.269 23.105 47.652 1.00 9.54 528 VAL A C 1
ATOM 1025 O O . VAL A 1 153 ? 26.092 23.500 47.700 1.00 10.75 528 VAL A O 1
ATOM 1029 N N . ALA A 1 154 ? 28.060 23.328 46.606 1.00 9.63 529 ALA A N 1
ATOM 1030 C CA . ALA A 1 154 ? 27.549 23.883 45.340 1.00 9.82 529 ALA A CA 1
ATOM 1031 C C . ALA A 1 154 ? 28.199 23.127 44.187 1.00 9.72 529 ALA A C 1
ATOM 1032 O O . ALA A 1 154 ? 29.101 22.302 44.391 1.00 10.66 529 ALA A O 1
ATOM 1034 N N . SER A 1 155 ? 27.709 23.369 42.969 1.00 9.97 530 SER A N 1
ATOM 1035 C CA A SER A 1 155 ? 28.090 22.629 41.752 0.60 10.54 530 SER A CA 1
ATOM 1036 C CA B SER A 1 155 ? 28.266 22.672 41.837 0.40 10.15 530 SER A CA 1
ATOM 1037 C C . SER A 1 155 ? 28.312 23.598 40.618 1.00 9.97 530 SER A C 1
ATOM 1038 O O . SER A 1 155 ? 27.580 24.595 40.530 1.00 11.11 530 SER A O 1
ATOM 1043 N N . LYS A 1 156 ? 29.214 23.227 39.695 1.00 10.18 531 LYS A N 1
ATOM 1044 C CA . LYS A 1 156 ? 29.415 23.991 38.465 1.00 10.11 531 LYS A CA 1
ATOM 1045 C C . LYS A 1 156 ? 29.556 23.068 37.256 1.00 9.39 531 LYS A C 1
ATOM 1046 O O . LYS A 1 156 ? 29.856 21.860 37.353 1.00 9.87 531 LYS A O 1
ATOM 1052 N N . ASN A 1 157 ? 29.378 23.674 36.095 1.00 9.99 532 ASN A N 1
ATOM 1053 C CA . ASN A 1 157 ? 29.538 23.052 34.806 1.00 9.86 532 ASN A CA 1
ATOM 1054 C C . ASN A 1 157 ? 28.525 21.924 34.603 1.00 10.01 532 ASN A C 1
ATOM 1055 O O . ASN A 1 157 ? 27.366 22.074 34.999 1.00 11.53 532 ASN A O 1
ATOM 1060 N N . GLY A 1 158 ? 28.896 20.862 33.889 1.00 9.88 533 GLY A N 1
ATOM 1061 C CA . GLY A 1 158 ? 27.981 19.783 33.550 1.00 9.81 533 GLY A CA 1
ATOM 1062 C C . GLY A 1 158 ? 27.327 19.847 32.170 1.00 9.55 533 GLY A C 1
ATOM 1063 O O . GLY A 1 158 ? 26.370 19.117 31.939 1.00 10.72 533 GLY A O 1
ATOM 1064 N N . ALA A 1 159 ? 27.816 20.709 31.276 1.00 9.53 534 ALA A N 1
ATOM 1065 C CA . ALA A 1 159 ? 27.207 20.792 29.932 1.00 9.47 534 ALA A CA 1
ATOM 1066 C C . ALA A 1 159 ? 27.715 19.684 29.033 1.00 9.61 534 ALA A C 1
ATOM 1067 O O . ALA A 1 159 ? 28.922 19.572 28.840 1.00 12.26 534 ALA A O 1
ATOM 1069 N N . ILE A 1 160 ? 26.792 18.961 28.438 1.00 9.35 535 ILE A N 1
ATOM 1070 C CA . ILE A 1 160 ? 27.104 18.001 27.365 1.00 9.37 535 ILE A CA 1
ATOM 1071 C C . ILE A 1 160 ? 26.516 18.589 26.086 1.00 9.31 535 ILE A C 1
ATOM 1072 O O . ILE A 1 160 ? 25.278 18.691 25.934 1.00 10.46 535 ILE A O 1
ATOM 1077 N N . THR A 1 161 ? 27.391 19.018 25.190 1.00 9.89 536 THR A N 1
ATOM 1078 C CA . THR A 1 161 ? 26.977 19.683 23.953 1.00 10.5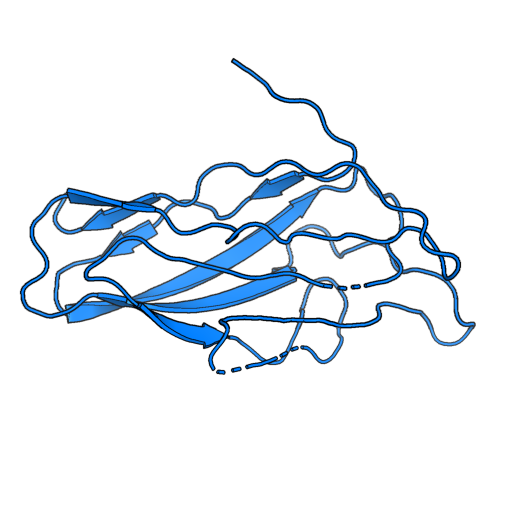5 536 THR A CA 1
ATOM 1079 C C . THR A 1 161 ? 26.966 18.651 22.835 1.00 10.33 536 THR A C 1
ATOM 1080 O O . THR A 1 161 ? 28.012 18.039 22.519 1.00 11.41 536 THR A O 1
ATOM 1084 N N . VAL A 1 162 ? 25.791 18.424 22.278 1.00 11.36 537 VAL A N 1
ATOM 1085 C CA . VAL A 1 162 ? 25.570 17.401 21.266 1.00 12.11 537 VAL A CA 1
ATOM 1086 C C . VAL A 1 162 ? 25.483 18.087 19.937 1.00 13.21 537 VAL A C 1
ATOM 1087 O O . VAL A 1 162 ? 24.682 19.059 19.755 1.00 14.57 537 VAL A O 1
ATOM 1091 N N . GLY A 1 163 ? 26.291 17.613 18.970 1.00 15.62 538 GLY A N 1
ATOM 1092 C CA . GLY A 1 163 ? 26.247 18.144 17.634 1.00 19.71 538 GLY A CA 1
ATOM 1093 C C . GLY A 1 163 ? 26.833 19.515 17.366 1.00 32.53 538 GLY A C 1
ATOM 1094 O O . GLY A 1 163 ? 26.738 19.961 16.205 1.00 49.13 538 GLY A O 1
ATOM 1095 N N . THR A 1 164 ? 27.461 20.180 18.351 1.00 32.00 539 THR A N 1
ATOM 1096 C CA . THR A 1 164 ? 28.019 21.536 18.131 1.00 45.27 539 THR A CA 1
ATOM 1097 C C . THR A 1 164 ? 27.237 22.521 17.203 1.00 49.48 539 THR A C 1
ATOM 1098 O O . THR A 1 164 ? 26.041 22.373 16.899 1.00 54.65 539 THR A O 1
#

Secondary structure (DSSP, 8-state):
-----SEEEE---EEE-TT-EEEEEEEEE-TT--B---EEEEE-TT-EEEEE-SEETTTTEE------EE----B-TTSPBBPPPTTS-SEEEEEE--TTPPSEEEEEEEEEEE--BSSSSS-B--EEEE--EEEE--

Nearest PDB structures (foldseek):
  5m2o-assembly1_A  TM=1.002E+00  e=1.810E-25  Ruminococcus flavefaciens FD-1
  5m2s-assembly1_A  TM=9.710E-01  e=3.059E-21  Ruminococcus flavefaciens
  6kge-assembly2_A  TM=7.579E-01  e=1.059E-06  Clostridium acetobutylicum ATCC 824
  4ums-assembly1_A  TM=7.259E-01  e=1.181E-06  Pseudobacteroides cellulosolvens
  2vn6-assembly1_A  TM=6.704E-01  e=5.844E-07  Ruminiclostridium cellulolyticum

Solvent-accessible surface area: 7692 Å² total

CATH classification: 2.60.40.680

B-factor: mean 17.58, std 10.5, range [7.21, 69.05]

Radius of gyration: 15.4 Å; Cα contacts (8 Å, |Δi|>4): 384; chains: 1; bounding box: 27×34×46 Å

Foldseek 3Di:
DDDDWQKEKEQAEAEEAAFDKDKTFIDMDNVQAFFFKKFAKAKDPPKGFPDKDQAAQQQRFGWADVRRMIMDTRADPVRAGDGGHPPTGRIITIMHRHNPHDFDKMFMDTDPDDFIHRHPPPHTITYYYDDGIYGYPD

InterPro domains:
  IPR002102 Cellulosome anchoring protein, cohesin domain [PF00963] (746-873)
  IPR002102 Cellulosome anchoring protein, cohesin domain [PF00963] (885-1012)
  IPR002102 Cellulosome anchoring protein, cohesin domain [PF00963] (1024-1151)
  IPR002102 Cellulosome anchoring protein, cohesin domain [PF00963] (1217-1350)
  IPR002102 Cellulosome anchoring protein, cohesin domain [PF00963] (1497-1627)
  IPR008965 CBM2/CBM3, carbohydrate-binding domain superfamily [SSF49384] (56-190)
  IPR008965 CBM2/CBM3, carbohydrate-binding domain superfamily [SSF49384] (235-371)
  IPR008965 CBM2/CBM3, carbohydrate-binding domain superfamily [SSF49384] (404-539)
  IPR008965 CBM2/CBM3, carbohydrate-binding domain superfamily [SSF49384] (569-703)
  IPR008965 CBM2/CBM3, carbohydrate-binding domain superfamily [SSF49384] (743-875)
  IPR008965 CBM2/CBM3, carbohydrate-binding domain superfamily [SSF49384] (883-1014)
  IPR008965 CBM2/CBM3, carbohydrate-binding domain superfamily [SSF49384] (1021-1152)
  IPR008965 CBM2/CBM3, carbohydrate-binding domain superfamily [SSF49384] (1215-1352)
  IPR008965 CBM2/CBM3, carbohydrate-binding domain superfamily [SSF49384] (1494-1629)
  IPR036439 Dockerin domain superfamily [G3DSA:1.10.1330.10] (1953-2069)